Protein AF-Q7WVA8-F1 (afdb_monomer)

Structure (mmCIF, N/CA/C/O backbone):
data_AF-Q7WVA8-F1
#
_entry.id   AF-Q7WVA8-F1
#
loop_
_atom_site.group_PDB
_atom_site.id
_atom_site.type_symbol
_atom_site.label_atom_id
_atom_site.label_alt_id
_atom_site.label_comp_id
_atom_site.label_asym_id
_atom_site.label_entity_id
_atom_site.label_seq_id
_atom_site.pdbx_PDB_ins_code
_atom_site.Cartn_x
_atom_site.Cartn_y
_atom_site.Cartn_z
_atom_site.occupancy
_atom_site.B_iso_or_equiv
_atom_site.auth_seq_id
_atom_site.auth_comp_id
_atom_site.auth_asym_id
_atom_site.auth_atom_id
_atom_site.pdbx_PDB_model_num
ATOM 1 N N . MET A 1 1 ? 6.719 -7.714 10.658 1.00 69.31 1 MET A N 1
ATOM 2 C CA . MET A 1 1 ? 5.660 -7.613 11.683 1.00 69.31 1 MET A CA 1
ATOM 3 C C . MET A 1 1 ? 4.433 -8.340 11.172 1.00 69.31 1 MET A C 1
ATOM 5 O O . MET A 1 1 ? 4.107 -8.172 9.999 1.00 69.31 1 MET A O 1
ATOM 9 N N . ALA A 1 2 ? 3.806 -9.174 11.999 1.00 86.25 2 ALA A N 1
ATOM 10 C CA . ALA A 1 2 ? 2.547 -9.807 11.629 1.00 86.25 2 ALA A CA 1
ATOM 11 C C . ALA A 1 2 ? 1.440 -8.742 11.572 1.00 86.25 2 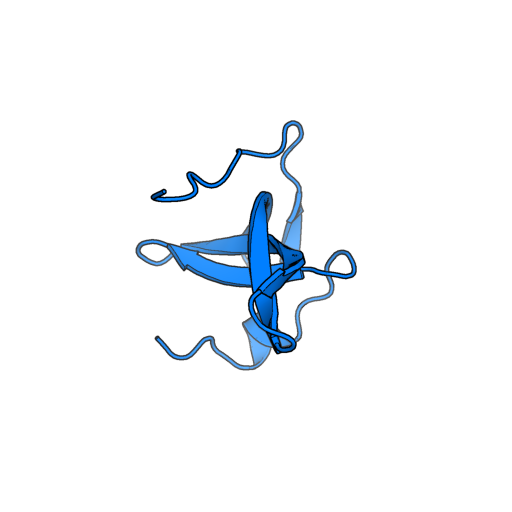ALA A C 1
ATOM 13 O O . ALA A 1 2 ? 1.389 -7.855 12.421 1.00 86.25 2 ALA A O 1
ATOM 14 N N . ILE A 1 3 ? 0.597 -8.805 10.544 1.00 91.38 3 ILE A N 1
ATOM 15 C CA . ILE A 1 3 ? -0.595 -7.960 10.430 1.00 91.38 3 ILE A CA 1
ATOM 16 C C . ILE A 1 3 ? -1.770 -8.787 10.958 1.00 91.38 3 ILE A C 1
ATOM 18 O O . ILE A 1 3 ? -1.907 -9.928 10.505 1.00 91.38 3 ILE A O 1
ATOM 22 N N . PRO A 1 4 ? -2.591 -8.255 11.882 1.00 93.56 4 PRO A N 1
ATOM 23 C CA . PRO A 1 4 ? -3.777 -8.949 12.377 1.00 93.56 4 PRO A CA 1
ATOM 24 C C . PRO A 1 4 ? -4.677 -9.433 11.235 1.00 93.56 4 PRO A C 1
ATOM 26 O O . PRO A 1 4 ? -4.790 -8.771 10.199 1.00 93.56 4 PRO A O 1
ATOM 29 N N . VAL A 1 5 ? -5.315 -10.593 11.415 1.00 92.75 5 VAL A N 1
ATOM 30 C CA . VAL A 1 5 ? -6.142 -11.227 10.370 1.00 92.75 5 VAL A CA 1
ATOM 31 C C . VAL A 1 5 ? -7.290 -10.313 9.949 1.00 92.75 5 VAL A C 1
ATOM 33 O O . VAL A 1 5 ? -7.509 -10.135 8.753 1.00 92.75 5 VAL A O 1
ATOM 36 N N . GLU A 1 6 ? -7.931 -9.663 10.917 1.00 94.06 6 GLU A N 1
ATOM 37 C CA . GLU A 1 6 ? -9.021 -8.704 10.711 1.00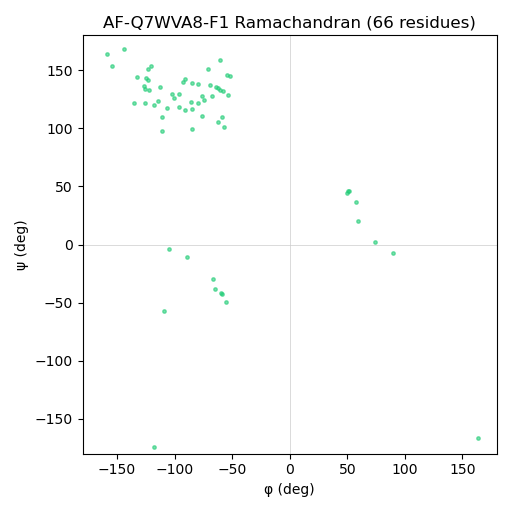 94.06 6 GLU A CA 1
ATOM 38 C C . GLU A 1 6 ? -8.598 -7.581 9.755 1.00 94.06 6 GLU A C 1
ATOM 40 O O . GLU A 1 6 ? -9.238 -7.346 8.736 1.00 94.06 6 GLU A O 1
ATOM 45 N N . ILE A 1 7 ? -7.434 -6.971 10.001 1.00 95.31 7 ILE A N 1
ATOM 46 C CA . ILE A 1 7 ? -6.855 -5.930 9.139 1.00 95.31 7 ILE A CA 1
ATOM 47 C C . ILE A 1 7 ? -6.493 -6.483 7.754 1.00 95.31 7 ILE A C 1
ATOM 49 O O . ILE A 1 7 ? -6.668 -5.819 6.732 1.00 95.31 7 ILE A O 1
ATOM 53 N N . ARG A 1 8 ? -5.978 -7.715 7.688 1.00 92.06 8 ARG A N 1
ATOM 54 C CA . ARG A 1 8 ? -5.592 -8.352 6.423 1.00 92.06 8 ARG A CA 1
ATOM 55 C C . ARG A 1 8 ? -6.799 -8.646 5.528 1.00 92.06 8 ARG A C 1
ATOM 57 O O . ARG A 1 8 ? -6.625 -8.636 4.304 1.00 92.06 8 ARG A O 1
ATOM 64 N N . GLN A 1 9 ? -7.969 -8.887 6.115 1.00 94.88 9 GLN A N 1
ATOM 65 C CA . GLN A 1 9 ? -9.217 -9.209 5.422 1.00 94.88 9 GLN A CA 1
ATOM 66 C C . GLN A 1 9 ? -10.054 -7.983 5.032 1.00 94.88 9 GLN A C 1
ATOM 68 O O . GLN A 1 9 ? -10.959 -8.136 4.218 1.00 94.88 9 GLN A O 1
ATOM 73 N N . VAL A 1 10 ? -9.724 -6.780 5.524 1.00 96.69 10 VAL A N 1
ATOM 74 C CA . VAL A 1 10 ? -10.395 -5.532 5.112 1.00 96.69 10 VAL A CA 1
ATOM 75 C C . VAL A 1 10 ? -10.378 -5.381 3.591 1.00 96.69 10 VAL A C 1
ATOM 77 O O . VAL A 1 10 ? -9.313 -5.460 2.957 1.00 96.69 10 VAL A O 1
ATOM 80 N N . GLU A 1 11 ? -11.560 -5.137 3.024 1.00 96.69 11 GLU A N 1
ATOM 81 C CA . GLU A 1 11 ? -11.748 -4.885 1.599 1.00 96.69 11 GLU A CA 1
ATOM 82 C C . GLU A 1 11 ? -10.973 -3.636 1.165 1.00 96.69 11 GLU A C 1
ATOM 84 O O . GLU A 1 11 ? -10.974 -2.599 1.829 1.00 96.69 11 GLU A O 1
ATOM 89 N N . ARG A 1 12 ? -10.246 -3.756 0.054 1.00 95.75 12 ARG A N 1
ATOM 90 C CA . ARG A 1 12 ? -9.341 -2.724 -0.453 1.00 95.75 12 ARG A CA 1
ATOM 91 C C . ARG A 1 12 ? -9.077 -2.933 -1.945 1.00 95.75 12 ARG A C 1
ATOM 93 O O . ARG A 1 12 ? -9.300 -4.036 -2.453 1.00 95.75 12 ARG A O 1
ATOM 100 N N . PRO A 1 13 ? -8.543 -1.925 -2.654 1.00 95.50 13 PRO A N 1
ATOM 101 C CA . PRO A 1 13 ? -8.227 -2.049 -4.072 1.00 95.50 13 PRO A CA 1
ATOM 102 C C . PRO A 1 13 ? -7.314 -3.245 -4.380 1.00 95.50 13 PRO A C 1
ATOM 104 O O . PRO A 1 13 ? -6.416 -3.584 -3.602 1.00 95.50 13 PRO A O 1
ATOM 107 N N . LYS A 1 14 ? -7.509 -3.868 -5.549 1.00 93.94 14 LYS A N 1
ATOM 108 C CA . LYS A 1 14 ? -6.670 -4.980 -6.028 1.00 93.94 14 LYS A CA 1
ATOM 109 C C . LYS A 1 14 ?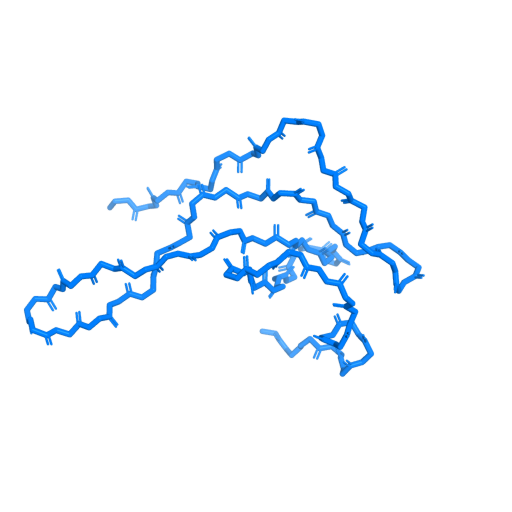 -5.207 -4.550 -6.194 1.00 93.94 14 LYS A C 1
ATOM 111 O O . LYS A 1 14 ? -4.905 -3.371 -6.364 1.00 93.94 14 LYS A O 1
ATOM 116 N N . ASN A 1 15 ? -4.298 -5.528 -6.194 1.00 94.19 15 ASN A N 1
ATOM 117 C CA . ASN A 1 15 ? -2.848 -5.309 -6.318 1.00 94.19 15 ASN A CA 1
ATOM 118 C C . ASN A 1 15 ? -2.285 -4.386 -5.224 1.00 94.19 15 ASN A C 1
ATOM 120 O O . ASN A 1 15 ? -1.389 -3.572 -5.460 1.00 94.19 15 ASN A O 1
ATOM 124 N N . THR A 1 16 ? -2.823 -4.515 -4.010 1.00 95.69 16 THR A N 1
ATOM 125 C CA . THR A 1 16 ? -2.334 -3.812 -2.826 1.00 95.69 16 THR A CA 1
ATOM 126 C C . THR A 1 16 ? -1.895 -4.787 -1.742 1.00 95.69 16 THR A 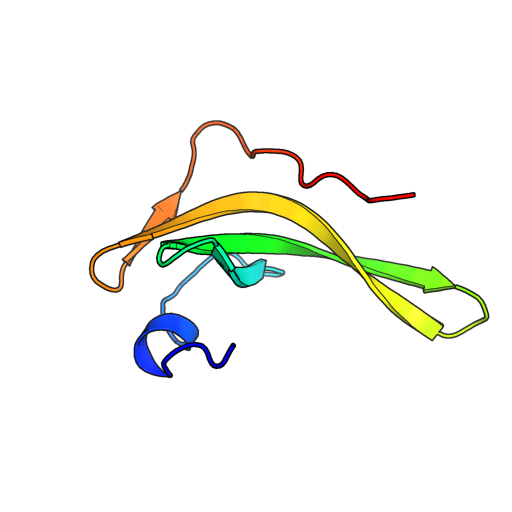C 1
ATOM 128 O O . THR A 1 16 ? -2.373 -5.919 -1.642 1.00 95.69 16 THR A O 1
ATOM 131 N N . VAL A 1 17 ? -0.973 -4.335 -0.904 1.00 94.75 17 VAL A N 1
ATOM 132 C CA . VAL A 1 17 ? -0.525 -5.029 0.299 1.00 94.75 17 VAL A CA 1
ATOM 133 C C . VAL A 1 17 ? -0.700 -4.096 1.492 1.00 94.75 17 VAL A C 1
ATOM 135 O O . VAL A 1 17 ? -0.484 -2.892 1.375 1.00 94.75 17 VAL A O 1
ATOM 138 N N . VAL A 1 18 ? -1.084 -4.636 2.646 1.00 95.38 18 VAL A N 1
ATOM 139 C CA . VAL A 1 18 ? -1.079 -3.863 3.892 1.00 95.38 18 VAL A CA 1
ATOM 140 C C . VAL A 1 18 ? 0.323 -3.921 4.488 1.00 95.38 18 VAL A C 1
ATOM 142 O O . VAL A 1 18 ? 0.966 -4.971 4.470 1.00 95.38 18 VAL A O 1
ATOM 145 N N . LYS A 1 19 ? 0.807 -2.802 5.018 1.00 93.44 19 LYS A N 1
ATOM 146 C CA . LYS A 1 19 ? 2.062 -2.722 5.766 1.00 93.44 19 LYS A CA 1
ATOM 147 C C . LYS A 1 19 ? 1.856 -1.940 7.052 1.00 93.44 19 LYS A C 1
ATOM 149 O O . LYS A 1 19 ? 1.116 -0.962 7.073 1.00 93.44 19 LYS A O 1
ATOM 154 N N . ASN A 1 20 ? 2.547 -2.355 8.107 1.00 93.12 20 ASN A N 1
ATOM 155 C CA . ASN A 1 20 ? 2.604 -1.587 9.343 1.00 93.12 20 ASN A CA 1
ATOM 156 C C . ASN A 1 20 ? 3.712 -0.529 9.229 1.00 93.12 20 ASN A C 1
ATOM 158 O O . ASN A 1 20 ? 4.886 -0.873 9.090 1.00 93.12 20 ASN A O 1
ATOM 162 N N . TYR A 1 21 ? 3.316 0.739 9.273 1.00 89.62 21 TYR A N 1
ATOM 163 C CA . TYR A 1 21 ? 4.189 1.898 9.383 1.00 89.62 21 TYR A CA 1
ATOM 164 C C . TYR A 1 21 ? 3.984 2.518 10.764 1.00 89.62 21 TYR A C 1
ATOM 166 O O . TYR A 1 21 ? 3.035 3.272 10.965 1.00 89.62 21 TYR A O 1
ATOM 174 N N . PHE A 1 22 ? 4.867 2.192 11.712 1.00 88.56 22 PHE A N 1
ATOM 175 C CA . PHE A 1 22 ? 4.878 2.775 13.062 1.00 88.56 22 PHE A CA 1
ATOM 176 C C . PHE A 1 22 ? 3.506 2.741 13.765 1.00 88.56 22 PHE A C 1
ATOM 178 O O . PHE A 1 22 ? 3.048 3.740 14.311 1.00 88.56 22 PHE A O 1
ATOM 185 N N . GLY A 1 23 ? 2.816 1.598 13.705 1.00 89.19 23 GLY A N 1
ATOM 186 C CA . GLY A 1 23 ? 1.495 1.404 14.312 1.00 89.19 23 GLY A CA 1
ATOM 187 C C . GLY A 1 23 ? 0.315 1.747 13.400 1.00 89.19 23 GLY A C 1
ATOM 188 O O . GLY A 1 23 ? -0.818 1.434 13.745 1.00 89.19 23 GLY A O 1
ATOM 189 N N . LYS A 1 24 ? 0.557 2.324 12.215 1.00 92.62 24 LYS A N 1
ATOM 190 C CA . LYS A 1 24 ? -0.486 2.616 11.221 1.00 92.62 24 LYS A CA 1
ATOM 191 C C . LYS A 1 24 ? -0.473 1.588 10.098 1.00 92.62 24 LYS A C 1
ATOM 193 O O . LYS A 1 24 ? 0.566 1.326 9.488 1.00 92.62 24 LYS A O 1
ATOM 198 N N . PHE A 1 25 ? -1.632 1.024 9.785 1.00 96.06 25 PHE A N 1
ATOM 199 C CA . PHE A 1 25 ? -1.775 0.064 8.695 1.00 96.06 25 PHE A CA 1
ATOM 200 C C . PHE A 1 25 ? -1.989 0.797 7.372 1.00 96.06 25 PHE A C 1
ATOM 202 O O . PHE A 1 25 ? -3.091 1.227 7.060 1.00 96.06 25 PHE A O 1
ATOM 209 N N . LYS A 1 26 ? -0.932 0.948 6.575 1.00 95.94 26 LYS A N 1
ATOM 210 C CA . LYS A 1 26 ? -1.006 1.598 5.261 1.00 95.94 26 LYS A CA 1
ATOM 211 C C . LYS A 1 26 ? -1.283 0.576 4.165 1.00 95.94 26 LYS A C 1
ATOM 213 O O . LYS A 1 26 ? -0.736 -0.528 4.186 1.00 95.94 26 LYS A O 1
ATOM 218 N N . VAL A 1 27 ? -2.085 0.967 3.182 1.00 96.69 27 VAL A N 1
ATOM 219 C CA . VAL A 1 27 ? -2.363 0.178 1.981 1.00 96.69 27 VAL A CA 1
ATOM 220 C C . VAL A 1 27 ? -1.439 0.646 0.866 1.00 96.69 27 VAL A C 1
ATOM 222 O O . VAL A 1 27 ? -1.465 1.803 0.454 1.00 96.69 27 VAL A O 1
ATOM 225 N N . VAL A 1 28 ? -0.600 -0.263 0.380 1.00 95.75 28 VAL A N 1
ATOM 226 C CA . VAL A 1 28 ? 0.468 0.022 -0.580 1.00 95.75 28 VAL A CA 1
ATOM 227 C C . VAL A 1 28 ? 0.173 -0.681 -1.893 1.00 95.75 28 VAL A C 1
ATOM 229 O O . VAL A 1 28 ? 0.036 -1.902 -1.926 1.00 95.75 28 VAL A O 1
ATOM 232 N N . LYS A 1 29 ? 0.109 0.072 -2.989 1.00 95.50 29 LYS A N 1
ATOM 233 C CA . LYS A 1 29 ? 0.030 -0.474 -4.343 1.00 95.50 29 LYS A CA 1
ATOM 234 C C . LYS A 1 29 ? 1.344 -1.165 -4.686 1.00 95.50 29 LYS A C 1
ATOM 236 O O . LYS A 1 29 ? 2.415 -0.565 -4.571 1.00 95.50 29 LYS A O 1
ATOM 241 N N . ARG A 1 30 ? 1.253 -2.416 -5.125 1.00 93.94 30 ARG A N 1
ATOM 242 C CA . ARG A 1 30 ? 2.395 -3.278 -5.420 1.00 93.94 30 ARG A CA 1
ATOM 243 C C . ARG A 1 30 ? 2.275 -3.831 -6.834 1.00 93.94 30 ARG A C 1
ATOM 245 O O . ARG A 1 30 ? 1.214 -4.279 -7.252 1.00 93.94 30 ARG A O 1
ATOM 252 N N . THR A 1 31 ? 3.387 -3.810 -7.548 1.00 93.50 31 THR A N 1
ATOM 253 C CA . THR A 1 31 ? 3.590 -4.519 -8.812 1.00 93.50 31 THR A CA 1
ATOM 254 C C . THR A 1 31 ? 4.727 -5.530 -8.643 1.00 93.50 31 THR A C 1
ATOM 256 O O . THR A 1 31 ? 5.246 -5.708 -7.539 1.00 93.50 31 THR A O 1
ATOM 259 N N . SER A 1 32 ? 5.137 -6.196 -9.713 1.00 91.4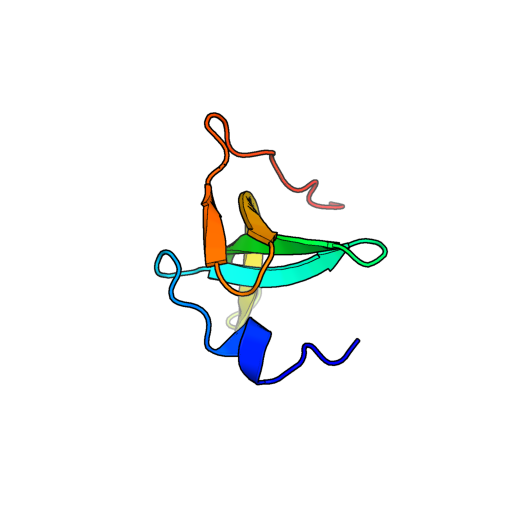4 32 SER A N 1
ATOM 260 C CA . SER A 1 32 ? 6.373 -6.969 -9.767 1.00 91.44 32 SER A CA 1
ATOM 261 C C . SER A 1 32 ? 7.261 -6.471 -10.906 1.00 91.44 32 SER A C 1
ATOM 263 O O . SER A 1 32 ? 6.790 -5.930 -11.905 1.00 91.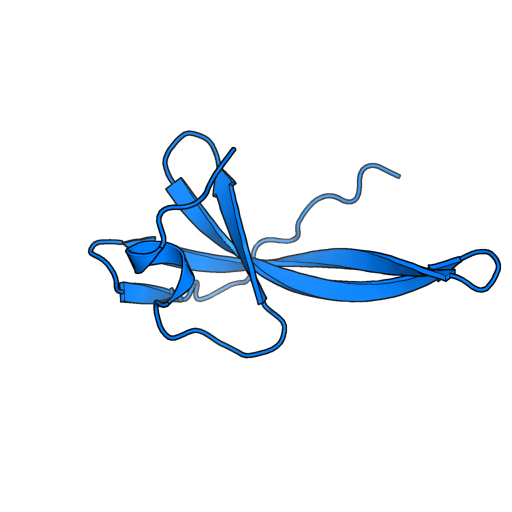44 32 SER A O 1
ATOM 265 N N . LYS A 1 33 ? 8.573 -6.620 -10.741 1.00 91.38 33 LYS A N 1
ATOM 266 C CA . LYS A 1 33 ? 9.570 -6.431 -11.794 1.00 91.38 33 LYS A CA 1
ATOM 267 C C . LYS A 1 33 ? 10.353 -7.728 -11.927 1.00 91.38 33 LYS A C 1
ATOM 269 O O . LYS A 1 33 ? 10.794 -8.278 -10.921 1.00 91.38 33 LYS A O 1
ATOM 274 N N . TYR A 1 34 ? 10.551 -8.199 -13.151 1.00 94.00 34 TYR A N 1
ATOM 275 C CA . TYR A 1 34 ? 11.439 -9.328 -13.393 1.00 94.00 34 TYR A CA 1
ATOM 276 C C . TYR A 1 34 ? 12.898 -8.878 -13.315 1.00 94.00 34 TYR A C 1
ATOM 278 O O . TYR A 1 34 ? 13.296 -7.912 -13.966 1.00 94.00 34 TYR A O 1
ATOM 286 N N . VAL A 1 35 ? 13.685 -9.574 -12.500 1.00 93.25 35 VAL A N 1
ATOM 287 C CA . VAL A 1 35 ? 15.133 -9.389 -12.372 1.00 93.25 35 VAL A CA 1
ATOM 288 C C . VAL A 1 35 ? 15.759 -10.779 -12.370 1.00 93.25 35 VAL A C 1
ATOM 290 O O . VAL A 1 35 ? 15.392 -11.618 -11.549 1.00 93.25 35 VAL A O 1
ATOM 293 N N . ASN A 1 36 ? 16.661 -11.042 -13.320 1.00 92.12 36 ASN A N 1
ATOM 294 C CA . ASN A 1 36 ? 17.339 -12.336 -13.489 1.00 92.12 36 ASN A CA 1
ATOM 295 C C . ASN A 1 36 ? 16.364 -13.531 -13.537 1.00 92.12 36 ASN A C 1
ATOM 297 O O . ASN A 1 36 ? 16.534 -14.522 -12.831 1.00 92.12 36 ASN A O 1
ATOM 301 N N . GLY A 1 37 ? 15.287 -13.398 -14.320 1.00 94.31 37 GLY A N 1
ATOM 302 C CA . GLY A 1 37 ? 14.271 -14.445 -14.490 1.00 94.31 37 GLY A CA 1
ATOM 303 C C . GLY A 1 37 ? 13.317 -14.636 -13.304 1.00 94.31 37 GLY A C 1
ATOM 304 O O . GLY A 1 37 ? 12.444 -15.495 -13.368 1.00 94.31 37 GLY A O 1
ATOM 305 N N . LYS A 1 38 ? 13.430 -13.839 -12.233 1.00 94.31 38 LYS A N 1
ATOM 306 C CA . LYS A 1 38 ? 12.559 -13.928 -11.050 1.00 94.31 38 LYS A CA 1
ATOM 307 C C . LYS A 1 38 ? 11.680 -12.689 -10.916 1.00 94.31 38 LYS A C 1
ATOM 309 O O . LYS A 1 38 ? 12.165 -11.567 -11.047 1.00 94.31 38 LYS A O 1
ATOM 314 N N . ALA A 1 39 ? 10.396 -12.882 -10.617 1.00 93.75 39 ALA A N 1
ATOM 315 C CA . ALA A 1 39 ? 9.474 -11.790 -10.318 1.00 93.75 39 ALA A CA 1
ATOM 316 C C . ALA A 1 39 ? 9.724 -11.258 -8.898 1.00 93.75 39 ALA A C 1
ATOM 318 O O . ALA A 1 39 ? 9.437 -11.933 -7.910 1.00 93.75 39 ALA A O 1
ATOM 319 N N . ILE A 1 40 ? 10.246 -10.038 -8.793 1.00 93.06 40 ILE A N 1
ATOM 320 C CA . ILE A 1 40 ? 10.501 -9.362 -7.520 1.00 93.06 40 ILE A CA 1
ATOM 321 C C . ILE A 1 40 ? 9.375 -8.354 -7.261 1.00 93.06 40 ILE A C 1
ATOM 323 O O . ILE A 1 40 ? 9.112 -7.510 -8.122 1.00 93.06 40 ILE A O 1
ATOM 327 N N . PRO A 1 41 ? 8.693 -8.402 -6.104 1.00 91.75 41 PRO A N 1
ATOM 328 C CA . PRO A 1 41 ? 7.665 -7.426 -5.772 1.00 91.75 41 PRO A CA 1
ATOM 329 C C . PRO A 1 41 ? 8.265 -6.022 -5.642 1.00 91.75 41 PRO A C 1
ATOM 331 O O . PRO A 1 41 ? 9.286 -5.823 -4.987 1.00 91.75 41 PRO A O 1
ATOM 334 N N . LYS A 1 42 ? 7.591 -5.038 -6.233 1.00 91.94 42 LYS A N 1
ATOM 335 C CA . LYS A 1 42 ? 7.948 -3.623 -6.193 1.00 91.94 42 LYS A CA 1
ATOM 336 C C . LYS A 1 42 ? 6.765 -2.813 -5.682 1.00 91.94 42 LYS A C 1
ATOM 338 O O . LYS A 1 42 ? 5.690 -2.824 -6.277 1.00 91.94 42 LYS A O 1
ATOM 343 N N . ASP A 1 43 ? 6.976 -2.090 -4.595 1.00 93.31 43 ASP A N 1
ATOM 344 C CA . ASP A 1 43 ? 5.990 -1.152 -4.066 1.00 93.31 43 ASP A CA 1
ATOM 345 C C . ASP A 1 43 ? 6.041 0.161 -4.862 1.00 93.31 43 ASP A C 1
ATOM 347 O O . ASP A 1 43 ? 7.123 0.617 -5.230 1.00 93.31 43 ASP A O 1
ATOM 351 N N . LEU A 1 44 ? 4.876 0.733 -5.175 1.00 92.56 44 LEU A N 1
ATOM 352 C CA . LEU A 1 44 ? 4.746 1.917 -6.035 1.00 92.56 44 LEU A CA 1
ATOM 353 C C . LEU A 1 44 ? 4.330 3.157 -5.244 1.00 92.56 44 LEU A C 1
ATOM 355 O O . LEU A 1 44 ? 5.040 4.158 -5.234 1.00 92.56 44 LEU A O 1
ATOM 359 N N . ALA A 1 45 ? 3.193 3.079 -4.553 1.00 94.75 45 ALA A N 1
ATOM 360 C CA . ALA A 1 45 ? 2.664 4.184 -3.764 1.00 94.75 45 ALA A CA 1
ATOM 361 C C . ALA A 1 45 ? 1.772 3.683 -2.624 1.00 94.75 45 ALA A C 1
ATOM 363 O O . ALA A 1 45 ? 1.153 2.623 -2.730 1.00 94.75 45 ALA A O 1
ATOM 364 N N . ILE A 1 46 ? 1.678 4.459 -1.551 1.00 96.19 46 ILE A N 1
ATOM 365 C CA . ILE A 1 46 ? 0.661 4.316 -0.513 1.00 96.19 46 ILE A CA 1
ATOM 366 C C . ILE A 1 46 ? -0.618 4.964 -1.042 1.00 96.19 46 ILE A C 1
ATOM 368 O O . ILE A 1 46 ? -0.614 6.140 -1.392 1.00 96.19 46 ILE A O 1
ATOM 372 N N . VAL A 1 47 ? -1.698 4.193 -1.115 1.00 96.94 47 VAL A N 1
ATOM 373 C CA . VAL A 1 47 ? -2.991 4.629 -1.678 1.00 96.94 47 VAL A CA 1
ATOM 374 C C . VAL A 1 47 ? -4.041 4.912 -0.608 1.00 96.94 47 VAL A C 1
ATOM 376 O O . VAL A 1 47 ? -5.156 5.308 -0.926 1.00 96.94 47 VAL A O 1
ATOM 379 N N . GLY A 1 48 ? -3.704 4.672 0.655 1.00 96.50 48 GLY A N 1
ATOM 380 C CA . GLY A 1 48 ? -4.598 4.877 1.780 1.00 96.50 48 GLY A CA 1
ATOM 381 C C . GLY A 1 48 ? -4.114 4.157 3.025 1.00 96.50 48 GLY A C 1
ATOM 382 O O . GLY A 1 48 ? -2.979 3.666 3.099 1.00 96.50 48 GLY A O 1
ATOM 383 N N . GLU A 1 49 ? -4.997 4.053 4.001 1.00 96.88 49 GLU A N 1
ATOM 384 C CA . GLU A 1 49 ? -4.749 3.357 5.254 1.00 96.88 49 GLU A CA 1
ATOM 385 C C . GLU A 1 49 ? -5.989 2.632 5.767 1.00 96.88 49 GLU A C 1
ATOM 387 O O . GLU A 1 49 ? -7.076 2.791 5.226 1.00 96.88 49 GLU A O 1
ATOM 392 N N . ILE A 1 50 ? -5.807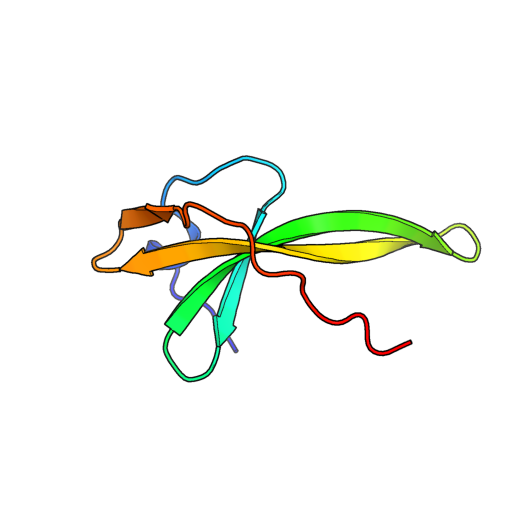 1.776 6.766 1.00 97.00 50 ILE A N 1
ATOM 393 C CA . ILE A 1 50 ? -6.895 1.088 7.449 1.00 97.00 50 ILE A CA 1
ATOM 394 C C . ILE A 1 50 ? -7.050 1.717 8.829 1.00 97.00 50 ILE A C 1
ATOM 396 O O . ILE A 1 50 ? -6.130 1.642 9.648 1.00 97.00 50 ILE A O 1
ATOM 400 N N . VAL A 1 51 ? -8.217 2.312 9.065 1.00 95.12 51 VAL A N 1
ATOM 401 C CA . VAL A 1 51 ? -8.643 2.899 10.342 1.00 95.12 51 VAL A CA 1
ATOM 402 C C . VAL A 1 51 ? -9.977 2.260 10.700 1.00 95.12 51 VAL A C 1
ATOM 404 O O . VAL A 1 51 ? -10.823 2.101 9.824 1.00 95.12 51 VAL A O 1
ATOM 407 N N . ASP A 1 52 ? -10.143 1.828 11.949 1.00 94.12 52 ASP A N 1
ATOM 408 C CA . ASP A 1 52 ? -11.380 1.197 12.434 1.00 94.12 52 ASP A CA 1
ATOM 409 C C . ASP A 1 52 ? -11.889 0.062 11.527 1.00 94.12 52 ASP A C 1
ATOM 411 O O . ASP A 1 52 ? -13.069 -0.022 11.188 1.00 94.12 52 ASP A O 1
ATOM 415 N N . TYR A 1 53 ? -10.963 -0.802 11.091 1.00 95.25 53 TYR A N 1
ATOM 416 C CA . TYR A 1 53 ? -11.228 -1.937 10.195 1.00 95.25 53 TYR A CA 1
ATOM 417 C C . TYR A 1 53 ? -11.822 -1.552 8.830 1.00 95.25 53 TYR A C 1
ATOM 419 O O . TYR A 1 53 ? -12.386 -2.394 8.132 1.00 95.25 53 TYR A O 1
ATOM 427 N N . LYS A 1 54 ? -11.662 -0.294 8.410 1.00 96.62 54 LYS A N 1
ATOM 428 C CA . LYS A 1 54 ? -12.116 0.215 7.114 1.00 96.62 54 LYS A CA 1
ATOM 429 C C . LYS A 1 54 ? -10.966 0.819 6.332 1.00 96.62 54 LYS A C 1
ATOM 431 O O . LYS A 1 54 ? -10.093 1.483 6.886 1.00 96.62 54 LYS A O 1
ATOM 436 N N . PHE A 1 55 ? -10.973 0.592 5.024 1.00 97.12 55 PHE A N 1
ATOM 437 C CA . PHE A 1 55 ? -10.041 1.245 4.119 1.00 97.12 55 PHE A CA 1
ATOM 438 C C . PHE A 1 55 ? -10.443 2.709 3.903 1.00 97.12 55 PHE A C 1
ATOM 440 O O . PHE A 1 55 ? -11.553 3.000 3.465 1.00 97.12 55 PHE A O 1
ATOM 447 N N . VAL A 1 56 ? -9.508 3.615 4.175 1.00 97.31 56 VAL A N 1
ATOM 448 C CA . VAL A 1 56 ? -9.610 5.052 3.932 1.00 97.31 56 VAL A CA 1
ATOM 449 C C . VAL A 1 56 ? -8.627 5.406 2.810 1.00 97.31 56 VAL A C 1
ATOM 451 O O . VAL A 1 56 ? -7.411 5.315 3.022 1.00 97.31 56 VAL A O 1
ATOM 454 N N . PRO A 1 57 ? -9.108 5.755 1.604 1.00 97.06 57 PRO A N 1
ATOM 455 C CA . PRO A 1 57 ? -8.239 6.134 0.498 1.00 97.06 57 PRO A CA 1
ATOM 456 C C . PRO A 1 57 ? -7.591 7.498 0.749 1.00 97.06 57 PRO A C 1
ATOM 458 O O . PRO A 1 57 ? -8.166 8.366 1.399 1.00 97.06 57 PRO A O 1
ATOM 461 N N . PHE A 1 58 ? -6.403 7.703 0.187 1.00 95.56 58 PHE A N 1
ATOM 462 C CA . PHE A 1 58 ? -5.809 9.034 0.076 1.00 95.56 58 PHE A CA 1
ATOM 463 C C . PHE A 1 58 ? -6.187 9.656 -1.263 1.00 95.56 58 PHE A C 1
ATOM 465 O O . PHE A 1 58 ? -6.160 8.970 -2.285 1.00 95.56 58 PHE A O 1
ATOM 472 N N . GLU A 1 59 ? -6.491 10.955 -1.264 1.00 93.62 59 GLU A N 1
ATOM 473 C CA . GLU A 1 59 ? -6.785 11.705 -2.493 1.00 93.62 59 GLU A CA 1
ATOM 474 C C . GLU A 1 59 ? -5.606 11.663 -3.468 1.00 93.62 59 GLU A C 1
ATOM 476 O O . GLU A 1 59 ? -5.771 11.437 -4.665 1.00 93.62 59 GLU A O 1
ATOM 481 N N . THR A 1 60 ? -4.392 11.821 -2.937 1.00 92.50 60 THR A N 1
ATOM 482 C CA . THR A 1 60 ? -3.143 11.725 -3.691 1.00 92.50 60 THR A CA 1
ATOM 483 C C . THR A 1 60 ? -2.290 10.567 -3.164 1.00 92.50 60 THR A C 1
ATOM 485 O O . THR A 1 60 ? -1.918 10.549 -1.987 1.00 92.50 60 THR A O 1
ATOM 488 N N . PRO A 1 61 ? -1.957 9.570 -4.009 1.00 92.06 61 PRO A N 1
ATOM 489 C CA . PRO A 1 61 ? -1.073 8.483 -3.613 1.00 92.06 61 PRO A CA 1
ATOM 490 C C . PRO A 1 61 ? 0.324 8.992 -3.253 1.00 92.06 61 PRO A C 1
ATOM 492 O O . PRO A 1 61 ? 0.926 9.756 -4.004 1.00 92.06 61 PRO A O 1
ATOM 495 N N . ILE A 1 62 ? 0.876 8.508 -2.142 1.00 92.38 62 ILE A N 1
ATOM 496 C CA . ILE A 1 62 ? 2.208 8.900 -1.667 1.00 92.38 62 ILE A CA 1
ATOM 497 C C . ILE A 1 62 ? 3.237 7.931 -2.261 1.00 92.38 62 ILE A C 1
ATOM 499 O O . ILE A 1 62 ? 3.183 6.741 -1.933 1.00 92.38 62 ILE A O 1
ATOM 503 N N . PRO A 1 63 ? 4.177 8.371 -3.116 1.00 90.75 63 PRO A N 1
ATOM 504 C CA . PRO A 1 63 ? 5.191 7.490 -3.689 1.00 90.75 63 PRO A CA 1
ATOM 505 C C . PRO A 1 63 ? 6.011 6.817 -2.589 1.00 90.75 63 PRO A C 1
ATOM 507 O O . PRO A 1 63 ? 6.490 7.478 -1.667 1.00 90.75 63 PRO A O 1
ATOM 510 N N . VAL A 1 64 ? 6.192 5.497 -2.674 1.00 87.06 64 VAL A N 1
ATOM 511 C CA . VAL A 1 64 ? 7.110 4.813 -1.755 1.00 87.06 64 VAL A CA 1
ATOM 512 C C . VAL A 1 64 ? 8.505 4.906 -2.350 1.00 87.06 64 VAL A C 1
ATOM 514 O O . VAL A 1 64 ? 8.728 4.469 -3.477 1.00 8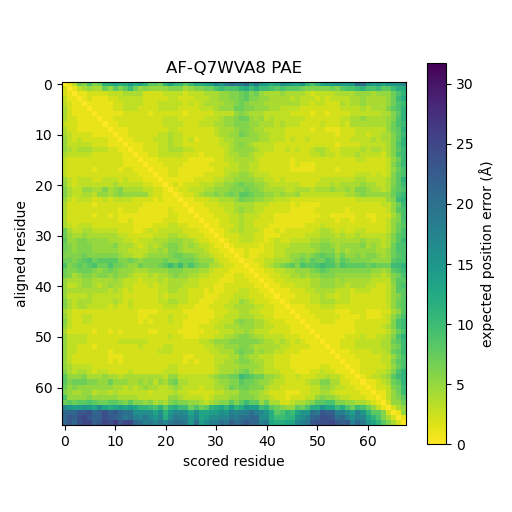7.06 64 VAL A O 1
ATOM 517 N N . GLY A 1 65 ? 9.444 5.477 -1.595 1.00 73.38 65 GLY A N 1
ATOM 518 C CA . GLY A 1 65 ? 10.839 5.551 -2.007 1.00 73.38 65 GLY A CA 1
ATOM 519 C C . GLY A 1 65 ? 11.394 4.148 -2.237 1.00 73.38 65 GLY A C 1
ATOM 520 O O . GLY A 1 65 ? 11.598 3.386 -1.291 1.00 73.38 65 GLY A O 1
ATOM 521 N N . THR A 1 66 ? 11.648 3.796 -3.496 1.00 56.09 66 THR A N 1
ATOM 522 C CA . THR A 1 66 ? 12.599 2.735 -3.815 1.00 56.09 66 THR A CA 1
ATOM 523 C C . THR A 1 66 ? 13.948 3.206 -3.297 1.00 56.09 66 THR A C 1
ATOM 525 O O . THR A 1 66 ? 14.545 4.087 -3.907 1.00 56.09 66 THR A O 1
ATOM 528 N N . ARG A 1 67 ? 14.430 2.654 -2.177 1.00 45.22 67 ARG A N 1
ATOM 529 C CA . ARG A 1 67 ? 15.879 2.605 -1.955 1.00 45.22 67 ARG A CA 1
ATOM 530 C C . ARG A 1 67 ? 16.444 1.845 -3.156 1.00 45.22 67 ARG A C 1
ATOM 532 O O . ARG A 1 67 ? 16.215 0.641 -3.267 1.00 45.22 67 ARG A O 1
ATOM 539 N N . SER A 1 68 ? 16.996 2.598 -4.104 1.00 40.41 68 SER A N 1
ATOM 540 C CA . SER A 1 68 ? 17.845 2.106 -5.187 1.00 40.41 68 SER A CA 1
ATOM 541 C C . SER A 1 68 ? 19.118 1.523 -4.606 1.00 40.41 68 SER A C 1
ATOM 543 O O . SER A 1 68 ? 19.642 2.172 -3.670 1.00 40.41 68 SER A O 1
#

Foldseek 3Di:
DDDDPLLQPQDDDPQWDWDDDPNWTFIWRWDWDDDPNDTHIDTAWGQFTADPSHTDGDPDTHGDDDPD

Organism: Mycoplasmopsis bovis (NCBI:txid28903)

pLDDT: mean 91.16, std 10.54, range [40.41, 97.31]

Sequence (68 aa):
MAIPVEIRQVERPKNTVVKNYFGKFKVVKRTSKYVNGKAIPKDLAIVGEIVDYKFVPFETPIPVGTRS

Mean predicted aligned error: 4.09 Å

Nearest PDB structures (foldseek):
  4m5t-assembly3_C  TM=3.557E-01  e=1.470E+00  Homo sapiens
  4ydz-assembly1_A  TM=3.456E-01  e=2.885E+00  Caenorhabditis elegans
  4ydz-assembly1_B  TM=3.457E-01  e=3.068E+00  Caenorhabditis elegans
  3u01-assembly1_A  TM=2.425E-01 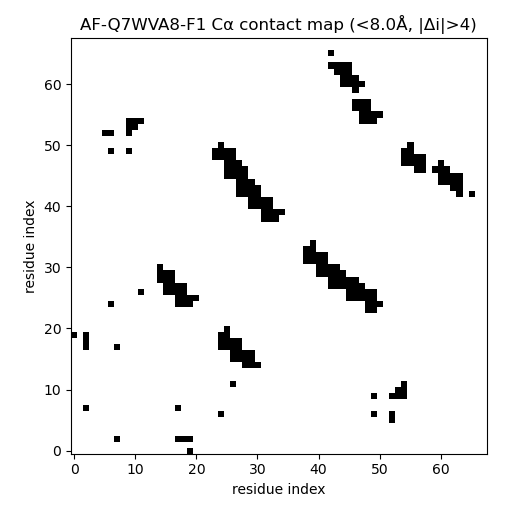 e=3.468E+00  Lithobates pipiens
  3fd7-assembly1_A  TM=2.485E-01  e=6.401E+00  Lithobates pipiens

Radius of gyration: 12.68 Å; Cα contacts (8 Å, |Δi|>4): 115; chains: 1; bounding box: 30×26×29 Å

Solvent-accessible surface area (backbone atoms only — not comparable to full-atom values): 4217 Å² total; per-residue (Å²): 132,89,73,57,67,70,65,70,67,40,72,68,74,81,61,52,46,79,44,79,56,96,90,39,41,34,32,28,35,44,51,67,45,76,55,96,92,37,80,40,80,38,69,52,25,36,44,27,31,52,57,95,74,38,65,44,74,43,98,68,61,45,72,48,82,73,85,124

Secondary structure (DSSP, 8-state):
-PPPHHHHHS---SSEEEEEETTEEEEEEEEEEEETTEEEEEEEEEEEEEETTEEEEEEEEEE-----